Protein AF-A0A919B7M0-F1 (afdb_monomer)

Secondary structure (DSSP, 8-state):
--HHHHHHHHHHHHHHTTPPPPPPTTTTHHHHHHHHHHHHHHHHHHHHHTT------S---S----S--

Structure (mmCIF, N/CA/C/O backbone):
data_AF-A0A919B7M0-F1
#
_entry.id   AF-A0A919B7M0-F1
#
loop_
_atom_site.group_PDB
_atom_site.id
_atom_site.type_symbol
_atom_site.label_atom_id
_atom_site.label_alt_id
_atom_site.label_comp_id
_atom_site.label_asym_id
_atom_site.label_entity_id
_atom_site.label_seq_id
_atom_site.pdbx_PDB_ins_code
_atom_site.Cartn_x
_atom_site.Cartn_y
_atom_site.Cartn_z
_atom_site.occupancy
_atom_site.B_iso_or_equiv
_atom_site.auth_seq_id
_atom_site.auth_comp_id
_atom_site.auth_asym_id
_atom_site.auth_atom_id
_atom_site.pdbx_PDB_model_num
ATOM 1 N N . MET A 1 1 ? 22.808 -0.195 4.595 1.00 64.00 1 MET A N 1
ATOM 2 C CA . MET A 1 1 ? 22.332 -0.303 3.199 1.00 64.00 1 MET A CA 1
ATOM 3 C C . MET A 1 1 ? 20.830 -0.108 3.179 1.00 64.00 1 MET A C 1
ATOM 5 O O . MET A 1 1 ? 20.159 -0.726 3.995 1.00 64.00 1 MET A O 1
ATOM 9 N N . THR A 1 2 ? 20.305 0.762 2.316 1.00 82.25 2 THR A N 1
ATOM 10 C CA . THR A 1 2 ? 18.855 0.999 2.200 1.00 82.25 2 THR A CA 1
ATOM 11 C C . THR A 1 2 ? 18.239 0.148 1.084 1.00 82.25 2 THR A C 1
ATOM 13 O O . THR A 1 2 ? 18.918 -0.208 0.121 1.00 82.25 2 THR A O 1
ATOM 16 N N . ALA A 1 3 ? 16.947 -0.177 1.191 1.00 75.44 3 ALA A N 1
ATOM 17 C CA . ALA A 1 3 ? 16.238 -0.998 0.200 1.00 75.44 3 ALA A CA 1
ATOM 18 C C . ALA A 1 3 ? 16.266 -0.380 -1.212 1.00 75.44 3 ALA A C 1
ATOM 20 O O . ALA A 1 3 ? 16.414 -1.089 -2.204 1.00 75.44 3 ALA A O 1
ATOM 21 N N . THR A 1 4 ? 16.206 0.950 -1.303 1.00 80.56 4 THR A N 1
ATOM 22 C CA . THR A 1 4 ? 16.317 1.685 -2.570 1.00 80.56 4 THR A CA 1
ATOM 23 C C . THR A 1 4 ? 17.719 1.578 -3.172 1.00 80.56 4 THR A C 1
ATOM 25 O O . THR A 1 4 ? 17.852 1.382 -4.375 1.00 80.56 4 THR A O 1
ATOM 28 N N . GLN A 1 5 ? 18.771 1.655 -2.346 1.00 83.25 5 GLN A N 1
ATOM 29 C CA . GLN A 1 5 ? 20.158 1.492 -2.802 1.00 83.25 5 GLN A CA 1
ATOM 30 C C . GLN A 1 5 ? 20.421 0.076 -3.330 1.00 83.25 5 GLN A C 1
ATOM 32 O O . GLN A 1 5 ? 21.051 -0.077 -4.372 1.00 83.25 5 GLN A O 1
ATOM 37 N N . GLN A 1 6 ? 19.904 -0.951 -2.648 1.00 85.38 6 GLN A N 1
ATOM 38 C CA . GLN A 1 6 ? 20.014 -2.341 -3.099 1.00 85.38 6 GLN A CA 1
ATOM 39 C C . GLN A 1 6 ? 19.258 -2.569 -4.415 1.00 85.38 6 GLN A C 1
ATOM 41 O O . GLN A 1 6 ? 19.785 -3.187 -5.337 1.00 85.38 6 GLN A O 1
ATOM 46 N N . HIS A 1 7 ? 18.057 -2.001 -4.537 1.00 81.88 7 HIS A N 1
ATOM 47 C CA . HIS A 1 7 ? 17.256 -2.112 -5.749 1.00 81.88 7 HIS A CA 1
ATOM 48 C C . HIS A 1 7 ? 17.965 -1.545 -6.986 1.00 81.88 7 HIS A C 1
ATOM 50 O O . HIS A 1 7 ? 17.940 -2.176 -8.037 1.00 81.88 7 HIS A O 1
ATOM 56 N N . LEU A 1 8 ? 18.643 -0.400 -6.867 1.00 84.94 8 LEU A N 1
ATOM 57 C CA . LEU A 1 8 ? 19.394 0.182 -7.985 1.00 84.94 8 LEU A CA 1
ATOM 58 C C . LEU A 1 8 ? 20.514 -0.747 -8.480 1.00 84.94 8 LEU A C 1
ATOM 60 O O . LEU A 1 8 ? 20.713 -0.880 -9.688 1.00 84.94 8 LEU A O 1
ATOM 64 N N . LEU A 1 9 ? 21.207 -1.429 -7.563 1.00 88.12 9 LEU A N 1
ATOM 65 C CA . LEU A 1 9 ? 22.232 -2.415 -7.914 1.00 88.12 9 LEU A CA 1
ATOM 66 C C . LEU A 1 9 ? 21.630 -3.655 -8.579 1.00 88.12 9 LEU A C 1
ATOM 68 O O . LEU A 1 9 ? 22.198 -4.174 -9.540 1.00 88.12 9 LEU A O 1
ATOM 72 N N . ASP A 1 10 ? 20.480 -4.119 -8.098 1.00 82.56 10 ASP A N 1
ATOM 73 C CA . ASP A 1 10 ? 19.813 -5.289 -8.665 1.00 82.56 10 ASP A CA 1
ATOM 74 C C . ASP A 1 10 ? 19.196 -4.997 -10.040 1.00 82.56 10 ASP A C 1
ATOM 76 O O . ASP A 1 10 ? 19.228 -5.863 -10.910 1.00 82.56 10 ASP A O 1
ATOM 80 N N . VAL A 1 11 ? 18.726 -3.769 -10.287 1.00 84.19 11 VAL A N 1
ATOM 81 C CA . VAL A 1 11 ? 18.303 -3.308 -11.622 1.00 84.19 11 VAL A CA 1
ATOM 82 C C . VAL A 1 11 ? 19.490 -3.254 -12.580 1.00 84.19 11 VAL A C 1
ATOM 84 O O . VAL A 1 11 ? 19.400 -3.783 -13.686 1.00 84.19 11 VAL A O 1
ATOM 87 N N . TYR A 1 12 ? 20.616 -2.675 -12.151 1.00 85.06 12 TYR A N 1
ATOM 88 C CA . TYR A 1 12 ? 21.835 -2.627 -12.961 1.00 85.06 12 TYR A CA 1
ATOM 89 C C . TYR A 1 12 ? 22.334 -4.035 -13.315 1.00 85.06 12 TYR A C 1
ATOM 91 O O . TYR A 1 12 ? 22.647 -4.322 -14.469 1.00 85.06 12 TYR A O 1
ATOM 99 N N . ARG A 1 13 ? 22.341 -4.949 -12.337 1.00 85.56 13 A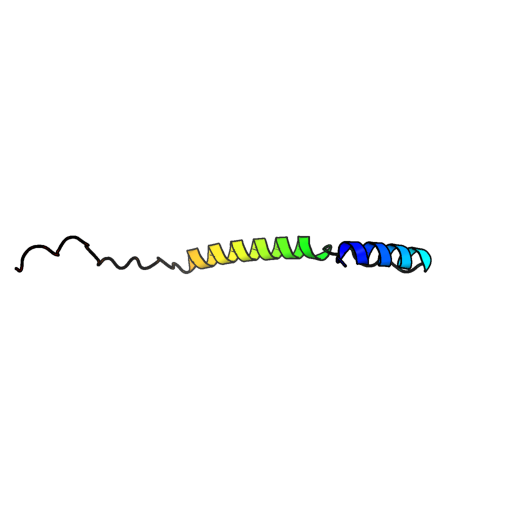RG A N 1
ATOM 100 C CA . ARG A 1 13 ? 22.718 -6.353 -12.541 1.00 85.56 13 ARG A CA 1
ATOM 101 C C . ARG A 1 13 ? 21.736 -7.084 -13.461 1.00 85.56 13 ARG A C 1
ATOM 103 O O . ARG A 1 13 ? 22.171 -7.870 -14.295 1.00 85.56 13 ARG A O 1
ATOM 110 N N . ALA A 1 14 ? 20.434 -6.840 -13.326 1.00 85.25 14 ALA A N 1
ATOM 111 C CA . ALA A 1 14 ? 19.425 -7.451 -14.185 1.00 85.25 14 ALA A CA 1
ATOM 112 C C . ALA A 1 14 ? 19.573 -6.999 -15.646 1.00 85.25 14 ALA A C 1
ATOM 114 O O . ALA A 1 14 ? 19.567 -7.843 -16.538 1.00 85.25 14 ALA A O 1
ATOM 115 N N . ALA A 1 15 ? 19.820 -5.704 -15.872 1.00 82.75 15 ALA A N 1
ATOM 116 C CA . ALA A 1 15 ? 20.091 -5.148 -17.196 1.00 82.75 15 ALA A CA 1
ATOM 117 C C . ALA A 1 15 ? 21.359 -5.740 -17.835 1.00 82.75 15 ALA A C 1
ATOM 119 O O . ALA A 1 15 ? 21.375 -6.021 -19.025 1.00 82.75 15 ALA A O 1
ATOM 120 N N . HIS A 1 16 ? 22.406 -5.986 -17.042 1.00 88.12 16 HIS A N 1
ATOM 121 C CA . HIS A 1 16 ? 23.655 -6.578 -17.530 1.00 88.12 16 HIS A CA 1
ATOM 122 C C . HIS A 1 16 ? 23.567 -8.072 -17.879 1.00 88.12 16 HIS A C 1
ATOM 124 O O . HIS A 1 16 ? 24.446 -8.588 -18.567 1.00 88.12 16 HIS A O 1
ATOM 130 N N . HIS A 1 17 ? 22.553 -8.776 -17.374 1.00 88.75 17 HIS A N 1
ATOM 131 C CA . HIS A 1 17 ? 22.367 -10.217 -17.563 1.00 88.75 17 HIS A CA 1
ATOM 132 C C . HIS A 1 17 ? 21.114 -10.559 -18.385 1.00 88.75 17 HIS A C 1
ATOM 134 O O . HIS A 1 17 ? 20.668 -11.706 -18.327 1.00 88.75 17 HIS A O 1
ATOM 140 N N . ASP A 1 18 ? 20.521 -9.579 -19.081 1.00 80.56 18 ASP A N 1
ATOM 141 C CA . ASP A 1 18 ? 19.244 -9.706 -19.808 1.00 80.56 18 ASP A CA 1
ATOM 142 C C . ASP A 1 18 ? 18.137 -10.372 -18.968 1.00 80.56 18 ASP A C 1
ATOM 144 O O . ASP A 1 18 ? 17.297 -11.139 -19.446 1.00 80.56 18 ASP A O 1
ATOM 148 N N . ARG A 1 19 ? 18.148 -10.102 -17.660 1.00 79.94 19 ARG A N 1
ATOM 149 C CA . ARG A 1 19 ? 17.160 -10.609 -16.709 1.00 79.94 19 ARG A CA 1
ATOM 150 C C . ARG A 1 19 ? 16.044 -9.578 -16.545 1.00 79.94 19 ARG A C 1
ATOM 152 O O . ARG A 1 19 ? 16.307 -8.375 -16.583 1.00 79.94 19 ARG A O 1
ATOM 159 N N . PRO A 1 20 ? 14.798 -10.018 -16.303 1.00 76.31 20 PRO A N 1
ATOM 160 C CA . PRO A 1 20 ? 13.709 -9.097 -16.009 1.00 76.31 20 PRO A CA 1
ATOM 161 C C . PRO A 1 20 ? 14.045 -8.262 -14.770 1.00 76.31 20 PRO A C 1
ATOM 163 O O . PRO A 1 20 ? 14.530 -8.792 -13.766 1.00 76.31 20 PRO A O 1
ATOM 166 N N . ALA A 1 21 ? 13.795 -6.954 -14.855 1.00 72.94 21 ALA A N 1
ATOM 167 C CA . ALA A 1 21 ? 14.089 -6.032 -13.768 1.00 72.94 21 ALA A CA 1
ATOM 168 C C . ALA A 1 21 ? 13.313 -6.432 -12.497 1.00 72.94 21 ALA A C 1
ATOM 170 O O . ALA A 1 21 ? 12.121 -6.755 -12.582 1.00 72.94 21 ALA A O 1
ATOM 171 N N . PRO A 1 22 ? 13.960 -6.413 -11.317 1.00 71.31 22 PRO A N 1
ATOM 172 C CA . PRO A 1 22 ? 13.275 -6.690 -10.063 1.00 71.31 22 PRO A CA 1
ATOM 173 C C . PRO A 1 22 ? 12.164 -5.651 -9.843 1.00 71.31 22 PRO A C 1
ATOM 175 O O . PRO A 1 22 ? 12.338 -4.484 -10.205 1.00 71.31 22 PRO A O 1
ATOM 178 N N . PRO A 1 23 ? 11.022 -6.035 -9.251 1.00 73.38 23 PRO A N 1
ATOM 179 C CA . PRO A 1 23 ? 9.946 -5.093 -8.974 1.00 73.38 23 PRO A CA 1
ATOM 180 C C . PRO A 1 23 ? 10.453 -3.978 -8.059 1.00 73.38 23 PRO A C 1
ATOM 182 O O . PRO A 1 23 ? 11.169 -4.238 -7.087 1.00 73.38 23 PRO A O 1
ATOM 185 N N . ALA A 1 24 ? 10.086 -2.733 -8.374 1.00 70.31 24 ALA A N 1
ATOM 186 C CA . ALA A 1 24 ? 10.528 -1.594 -7.585 1.00 70.31 24 ALA A CA 1
ATOM 187 C C . ALA A 1 24 ? 10.053 -1.748 -6.131 1.00 70.31 24 ALA A C 1
ATOM 189 O O . ALA A 1 24 ? 8.883 -2.101 -5.907 1.00 70.31 24 ALA A O 1
ATOM 190 N N . PRO A 1 25 ? 10.925 -1.499 -5.137 1.00 65.44 25 PRO A N 1
ATOM 191 C CA . PRO A 1 25 ? 10.528 -1.491 -3.742 1.00 65.44 25 PRO A CA 1
ATOM 192 C C . PRO A 1 25 ? 9.400 -0.471 -3.585 1.00 65.44 25 PRO A C 1
ATOM 194 O O . PRO A 1 25 ? 9.503 0.670 -4.030 1.00 65.44 25 PRO A O 1
ATOM 197 N N . GLY A 1 26 ? 8.287 -0.927 -3.024 1.00 66.38 26 GLY A N 1
ATOM 198 C CA . GLY A 1 26 ? 7.073 -0.136 -2.862 1.00 66.38 26 GLY A CA 1
ATOM 199 C C . GLY A 1 26 ? 6.061 -0.160 -4.009 1.00 66.38 26 GLY A C 1
ATOM 200 O O . GLY A 1 26 ? 5.025 0.496 -3.915 1.00 66.38 26 GLY A O 1
ATOM 201 N N . THR A 1 27 ? 6.261 -0.987 -5.043 1.00 66.88 27 THR A N 1
ATOM 202 C CA . THR A 1 27 ? 5.239 -1.220 -6.092 1.00 66.88 27 THR A CA 1
ATOM 203 C C . THR A 1 27 ? 3.929 -1.776 -5.506 1.00 66.88 27 THR A C 1
ATOM 205 O O . THR A 1 27 ? 2.839 -1.456 -5.980 1.00 66.88 27 THR A O 1
ATOM 208 N N . GLY A 1 28 ? 4.014 -2.572 -4.434 1.00 69.00 28 GLY A N 1
ATOM 209 C CA . GLY A 1 28 ? 2.852 -3.064 -3.684 1.00 69.00 28 GLY A CA 1
ATOM 210 C C . GLY A 1 28 ? 2.302 -2.076 -2.649 1.00 69.00 28 GLY A C 1
ATOM 211 O O . GLY A 1 28 ? 1.150 -2.208 -2.229 1.00 69.00 28 GLY A O 1
ATOM 212 N N . ASP A 1 29 ? 3.079 -1.060 -2.269 1.00 69.69 29 ASP A N 1
ATOM 213 C CA . ASP A 1 29 ? 2.784 -0.237 -1.093 1.00 69.69 29 ASP A CA 1
ATOM 214 C C . ASP A 1 29 ? 1.616 0.708 -1.347 1.00 69.69 29 ASP A C 1
ATOM 216 O O . ASP A 1 29 ? 0.786 0.904 -0.470 1.00 69.69 29 ASP A O 1
ATOM 220 N N . ILE A 1 30 ? 1.462 1.241 -2.562 1.00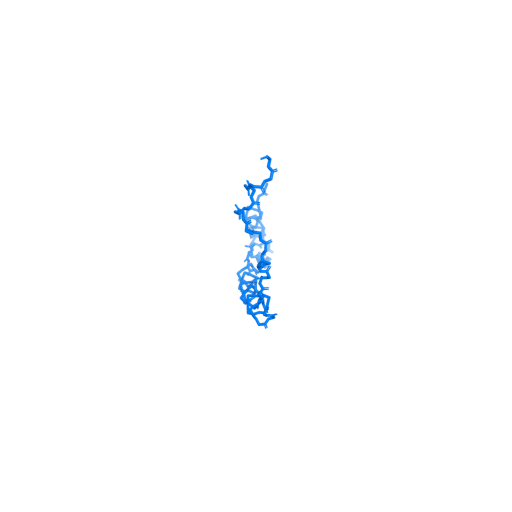 74.44 30 ILE A N 1
ATOM 221 C CA . ILE A 1 30 ? 0.328 2.123 -2.887 1.00 74.44 30 ILE A CA 1
ATOM 222 C C . ILE A 1 30 ? -1.000 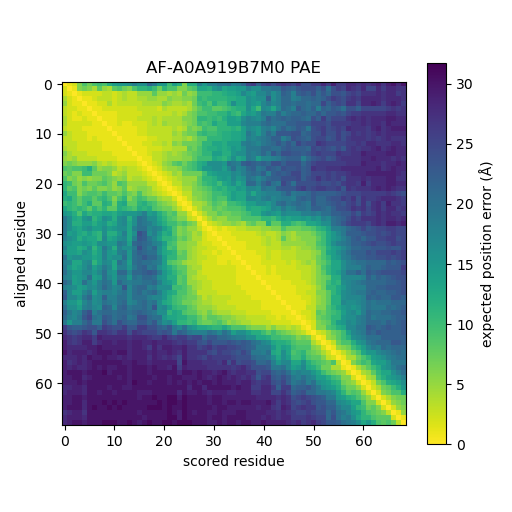1.355 -2.822 1.00 74.44 30 ILE A C 1
ATOM 224 O O . ILE A 1 30 ? -2.009 1.886 -2.346 1.00 74.44 30 ILE A O 1
ATOM 228 N N . ARG A 1 31 ? -1.013 0.097 -3.280 1.00 77.62 31 ARG A N 1
ATOM 229 C CA . ARG A 1 31 ? -2.196 -0.772 -3.201 1.00 77.62 31 ARG A CA 1
ATOM 230 C C . ARG A 1 31 ? -2.515 -1.111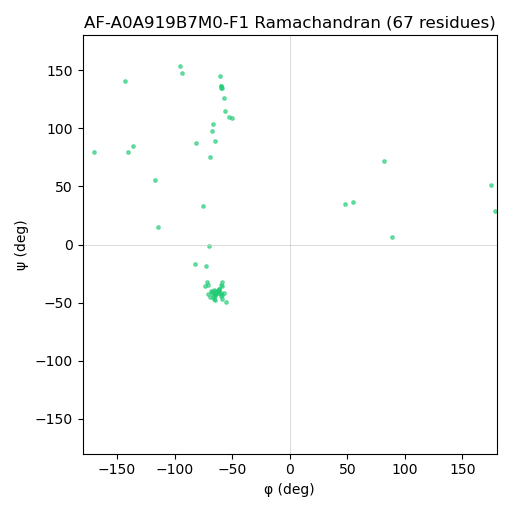 -1.746 1.00 77.62 31 ARG A C 1
ATOM 232 O O . ARG A 1 31 ? -3.661 -0.948 -1.333 1.00 77.62 31 ARG A O 1
ATOM 239 N N . LEU A 1 32 ? -1.493 -1.464 -0.970 1.00 79.25 32 LEU A N 1
ATOM 240 C CA . LEU A 1 32 ? -1.596 -1.745 0.460 1.00 79.25 32 LEU A CA 1
ATOM 241 C C . LEU A 1 32 ? -2.071 -0.518 1.260 1.00 79.25 32 LEU A C 1
ATOM 243 O O . LEU A 1 32 ? -2.958 -0.630 2.101 1.00 79.25 32 LEU A O 1
ATOM 247 N N . VAL A 1 33 ? -1.575 0.681 0.944 1.00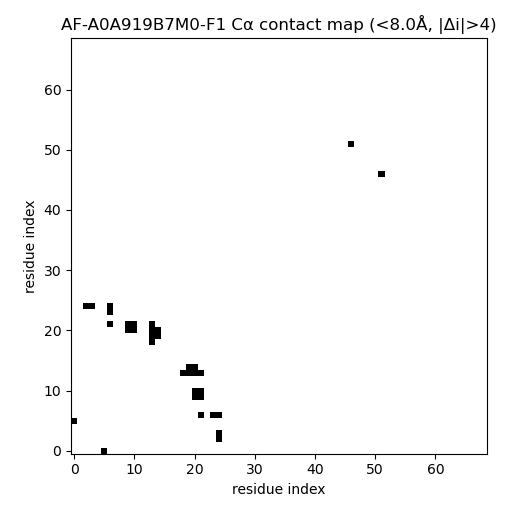 81.81 33 VAL A N 1
ATOM 248 C CA . VAL A 1 33 ? -2.006 1.953 1.548 1.00 81.81 33 VAL A CA 1
ATOM 249 C C . VAL A 1 33 ? -3.468 2.266 1.2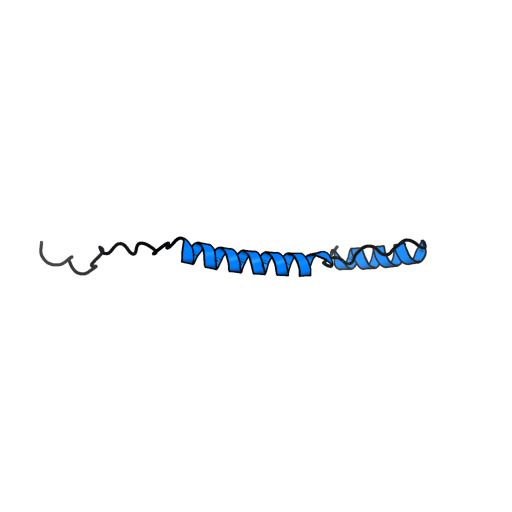16 1.00 81.81 33 VAL A C 1
ATOM 251 O O . VAL A 1 33 ? -4.216 2.702 2.094 1.00 81.81 33 VAL A O 1
ATOM 254 N N . ARG A 1 34 ? -3.914 2.031 -0.026 1.00 79.50 34 ARG A N 1
ATOM 255 C CA . ARG A 1 34 ? -5.328 2.202 -0.417 1.00 79.50 34 ARG A CA 1
ATOM 256 C C . ARG A 1 34 ? -6.251 1.236 0.327 1.00 79.50 34 ARG A C 1
ATOM 258 O O . ARG A 1 34 ? -7.332 1.635 0.767 1.00 79.50 34 ARG A O 1
ATOM 265 N N . GLU A 1 35 ? -5.824 -0.009 0.484 1.00 84.12 35 GLU A N 1
ATOM 266 C CA . GLU A 1 35 ? -6.580 -1.044 1.186 1.00 84.12 35 GLU A CA 1
ATOM 267 C C . GLU A 1 35 ? -6.657 -0.760 2.690 1.00 84.12 35 GLU A C 1
ATOM 269 O O . GLU A 1 35 ? -7.750 -0.724 3.256 1.00 84.12 35 GLU A O 1
ATOM 274 N N . LEU A 1 36 ? -5.532 -0.389 3.309 1.00 89.25 36 LEU A N 1
ATOM 275 C CA . LEU A 1 36 ? -5.481 0.096 4.689 1.00 89.25 36 LEU A CA 1
ATOM 276 C C . LEU A 1 36 ? -6.409 1.290 4.895 1.00 89.25 36 LEU A C 1
ATOM 278 O O . LEU A 1 36 ? -7.213 1.286 5.822 1.00 89.25 36 LEU A O 1
ATOM 282 N N . ARG A 1 37 ? -6.349 2.309 4.028 1.00 89.00 37 ARG A N 1
ATOM 283 C CA . ARG A 1 37 ? -7.226 3.488 4.120 1.00 89.00 37 ARG A CA 1
ATOM 284 C C . ARG A 1 37 ? -8.706 3.097 4.089 1.00 89.00 37 ARG A C 1
ATOM 286 O O . ARG A 1 37 ? -9.494 3.637 4.866 1.00 89.00 37 ARG A O 1
ATOM 293 N N . THR A 1 38 ? -9.073 2.154 3.227 1.00 89.25 38 THR A N 1
ATOM 294 C CA . THR A 1 38 ? -10.441 1.620 3.145 1.00 89.25 38 THR A CA 1
A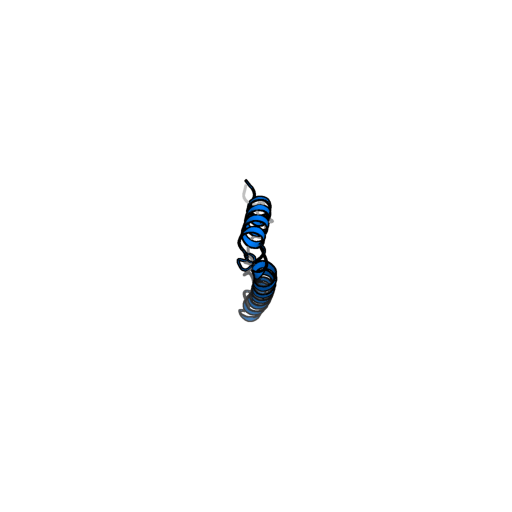TOM 295 C C . THR A 1 38 ? -10.825 0.876 4.425 1.00 89.25 38 THR A C 1
ATOM 297 O O . THR A 1 38 ? -11.902 1.106 4.972 1.00 89.25 38 THR A O 1
ATOM 300 N N . TRP A 1 39 ? -9.919 0.064 4.969 1.00 90.00 39 TRP A N 1
ATOM 301 C CA . TRP A 1 39 ? -10.117 -0.642 6.232 1.00 90.00 39 TRP A CA 1
ATOM 302 C C . TRP A 1 39 ? -10.297 0.312 7.425 1.00 90.00 39 TRP A C 1
ATOM 304 O O . TRP A 1 39 ? -11.200 0.122 8.242 1.00 90.00 39 TRP A O 1
ATOM 314 N N . TRP A 1 40 ? -9.518 1.396 7.503 1.00 90.81 40 TRP A N 1
ATOM 315 C CA . TRP A 1 40 ? -9.685 2.432 8.530 1.00 90.81 40 TRP A CA 1
ATOM 316 C C . TRP A 1 40 ? -11.044 3.138 8.428 1.00 90.81 40 TRP A C 1
ATOM 318 O O . TRP A 1 40 ? -11.688 3.391 9.452 1.00 90.81 40 TRP A O 1
ATOM 328 N N . ALA A 1 41 ? -11.510 3.426 7.208 1.00 89.06 41 ALA A N 1
ATOM 329 C CA . ALA A 1 41 ? -12.831 4.008 6.976 1.00 89.06 41 ALA A CA 1
ATOM 330 C C . ALA A 1 41 ? -13.957 3.044 7.389 1.00 89.06 41 ALA A C 1
ATOM 332 O O . ALA A 1 41 ? -14.876 3.442 8.108 1.00 89.06 41 ALA A O 1
ATOM 333 N N . PHE A 1 42 ? -13.842 1.766 7.023 1.00 88.69 42 PHE A N 1
ATOM 334 C CA . PHE A 1 42 ? -14.771 0.718 7.441 1.00 88.69 42 PHE A CA 1
ATOM 335 C C . PHE A 1 42 ? -14.827 0.589 8.967 1.00 88.69 42 PHE A C 1
ATOM 337 O O . PHE A 1 42 ? -15.904 0.626 9.557 1.00 88.69 42 PHE A O 1
ATOM 344 N N . ARG A 1 43 ? -13.671 0.558 9.637 1.00 89.06 43 ARG A N 1
ATOM 345 C CA . ARG A 1 43 ? -13.583 0.479 11.102 1.00 89.06 43 ARG A CA 1
ATOM 346 C C . ARG A 1 43 ? -14.260 1.662 11.796 1.00 89.06 43 ARG A C 1
ATOM 348 O O . ARG A 1 43 ? -14.857 1.494 12.858 1.00 89.06 43 ARG A O 1
ATOM 355 N N . ARG A 1 44 ? -14.206 2.858 11.201 1.00 87.06 44 ARG A N 1
ATOM 356 C CA . ARG A 1 44 ? -14.921 4.043 11.700 1.00 87.06 44 ARG A CA 1
ATOM 357 C C . ARG A 1 44 ? -16.438 3.886 11.578 1.00 87.06 44 ARG A C 1
ATOM 359 O O . ARG A 1 44 ? -17.141 4.254 12.516 1.00 87.06 44 ARG A O 1
ATOM 366 N N . ILE A 1 45 ? -16.927 3.346 10.461 1.00 87.69 45 ILE A N 1
ATOM 367 C CA . ILE A 1 45 ? -18.358 3.076 10.250 1.00 87.69 45 ILE A CA 1
ATOM 368 C C . ILE A 1 45 ? -18.835 2.010 11.227 1.00 87.69 45 ILE A C 1
ATOM 370 O O . ILE A 1 45 ? -19.817 2.240 11.915 1.00 87.69 45 ILE A O 1
ATOM 374 N N . VAL A 1 46 ? -18.106 0.902 11.360 1.00 88.56 46 VAL A N 1
ATOM 375 C CA . VAL A 1 46 ? -18.427 -0.170 12.310 1.00 88.56 46 VAL A CA 1
ATOM 376 C C . VAL A 1 46 ? -18.454 0.355 13.743 1.00 88.56 46 VAL A C 1
ATOM 378 O O . VAL A 1 46 ? -19.402 0.083 14.463 1.00 88.56 46 VAL A O 1
ATOM 381 N N . ARG A 1 47 ? -17.488 1.184 14.157 1.00 86.25 47 ARG A N 1
ATOM 382 C CA . ARG A 1 47 ? -17.504 1.814 15.489 1.00 86.25 47 ARG A CA 1
ATOM 383 C C . ARG A 1 47 ? -18.723 2.719 15.706 1.00 86.25 47 ARG A C 1
ATOM 385 O O . ARG A 1 47 ? -19.267 2.751 16.803 1.00 86.25 47 ARG A O 1
ATOM 392 N N . ASN A 1 48 ? -19.142 3.453 14.678 1.00 83.06 48 ASN A N 1
ATOM 393 C CA . ASN A 1 48 ? -20.338 4.291 14.744 1.00 83.06 48 ASN A CA 1
ATOM 394 C C . ASN A 1 48 ? -21.627 3.445 14.768 1.00 83.06 48 ASN A C 1
ATOM 396 O O . ASN A 1 48 ? -22.527 3.701 15.558 1.00 83.06 48 ASN A O 1
ATOM 400 N N . ALA A 1 49 ? -21.687 2.404 13.936 1.00 81.75 49 ALA A N 1
ATOM 401 C CA . ALA A 1 49 ? -22.832 1.511 13.783 1.00 81.75 49 ALA A CA 1
ATOM 402 C C . ALA A 1 49 ? -23.032 0.591 14.994 1.00 81.75 49 ALA A C 1
ATOM 404 O O . ALA A 1 49 ? -24.164 0.334 15.384 1.00 81.75 49 ALA A O 1
ATOM 405 N 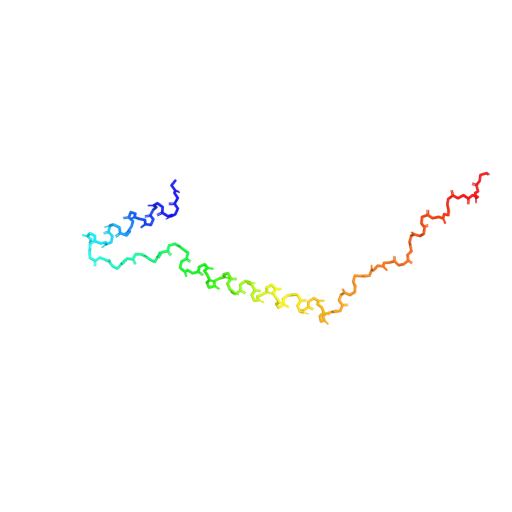N . LEU A 1 50 ? -21.944 0.154 15.633 1.00 80.50 50 LEU A N 1
ATOM 406 C CA . LEU A 1 50 ? -21.983 -0.601 16.887 1.00 80.50 50 LEU A CA 1
ATOM 407 C C . LEU A 1 50 ? -22.434 0.253 18.075 1.00 80.50 50 LEU A C 1
ATOM 409 O O . LEU A 1 50 ? -22.522 -0.266 19.184 1.00 80.50 50 LEU A O 1
ATOM 413 N N . GLY A 1 51 ? -22.710 1.547 17.868 1.00 69.00 51 GLY A N 1
ATOM 414 C CA . GLY A 1 51 ? -23.319 2.389 18.883 1.00 69.00 51 GLY A CA 1
ATOM 415 C C . GLY A 1 51 ? -22.534 2.369 20.185 1.00 69.00 51 GLY A C 1
ATOM 416 O O . GLY A 1 51 ? -23.143 2.403 21.253 1.00 69.00 51 GLY A O 1
ATOM 417 N N . THR A 1 52 ? -21.195 2.313 20.122 1.00 61.75 52 THR A N 1
ATOM 418 C CA . THR A 1 52 ? -20.360 2.529 21.303 1.00 61.75 52 THR A CA 1
ATOM 419 C C . THR A 1 52 ? -20.479 4.001 21.670 1.00 61.75 52 THR A C 1
ATOM 421 O O . THR A 1 52 ? -19.588 4.809 21.404 1.00 61.75 52 THR A O 1
ATOM 424 N N . LYS A 1 53 ? -21.620 4.367 22.258 1.00 59.28 53 LYS A N 1
ATOM 425 C CA . LYS A 1 53 ? -21.697 5.488 23.171 1.00 59.28 53 LYS A CA 1
ATOM 426 C C . LYS A 1 53 ? -20.608 5.192 24.183 1.00 59.28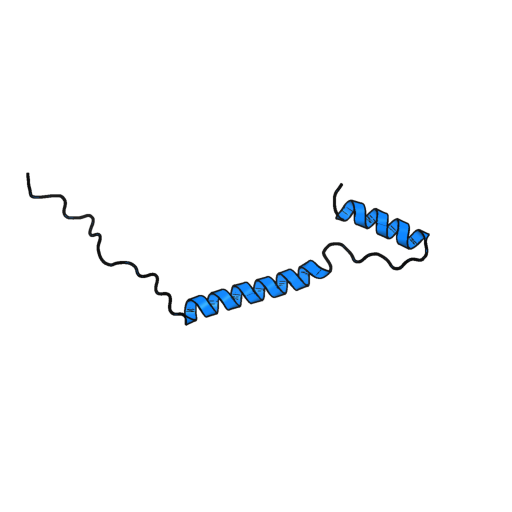 53 LYS A C 1
ATOM 428 O O . LYS A 1 53 ? -20.694 4.216 24.923 1.00 59.28 53 LYS A O 1
ATOM 433 N N . VAL A 1 54 ? -19.538 5.979 24.142 1.00 62.22 54 VAL A N 1
ATOM 434 C CA . VAL A 1 54 ? -18.628 6.076 25.275 1.00 62.22 54 VAL A CA 1
ATOM 435 C C . VAL A 1 54 ? -19.551 6.343 26.456 1.00 62.22 54 VAL A C 1
ATOM 437 O O . VAL A 1 54 ? -20.212 7.381 26.483 1.00 62.22 54 VAL A O 1
ATOM 440 N N . PHE A 1 55 ? -19.709 5.359 27.341 1.00 53.44 55 PHE A N 1
ATOM 441 C CA . PHE A 1 55 ? -20.477 5.524 28.562 1.00 53.44 55 PHE A CA 1
ATOM 442 C C . PHE A 1 55 ? -19.724 6.564 29.386 1.00 53.44 55 PHE A C 1
ATOM 444 O O . PHE A 1 55 ? -18.809 6.251 30.143 1.00 53.44 55 PHE A O 1
ATOM 451 N N . HIS A 1 56 ? -20.058 7.834 29.178 1.00 58.09 56 HIS A N 1
ATOM 452 C CA . HIS A 1 56 ? -19.734 8.878 30.122 1.00 58.09 56 HIS A CA 1
ATOM 453 C C . HIS A 1 56 ? -20.582 8.578 31.354 1.00 58.09 56 HIS A C 1
ATOM 455 O O . HIS A 1 56 ? -21.783 8.839 31.358 1.00 58.09 56 HIS A O 1
ATOM 461 N N . SER A 1 57 ? -19.971 7.923 32.342 1.00 49.59 57 SER A N 1
ATOM 462 C CA . SER A 1 57 ? -20.600 7.656 33.632 1.00 49.59 57 SER A CA 1
ATOM 463 C C . SER A 1 57 ? -21.040 8.995 34.241 1.00 49.59 57 SER A C 1
ATOM 465 O O . SER A 1 57 ? -20.177 9.837 34.519 1.00 49.59 57 SER A O 1
ATOM 467 N N . PRO A 1 58 ? -22.350 9.250 34.414 1.00 56.94 58 PRO A N 1
ATOM 468 C CA . PRO A 1 58 ? -22.829 10.492 34.991 1.00 56.94 58 PRO A CA 1
ATOM 469 C C . PRO A 1 58 ? -22.707 10.364 36.507 1.00 56.94 58 PRO A C 1
ATOM 471 O O . PRO A 1 58 ? -23.624 9.904 37.178 1.00 56.94 58 PRO A O 1
ATOM 474 N N . GLY A 1 59 ? -21.543 10.699 37.061 1.00 58.19 59 GLY A N 1
ATOM 475 C CA . GLY A 1 59 ? -21.371 10.518 38.498 1.00 58.19 59 GLY A CA 1
ATOM 476 C C . GLY A 1 59 ? -19.990 10.789 39.057 1.00 58.19 59 GLY A C 1
ATOM 477 O O . GLY A 1 59 ? -19.481 9.958 39.789 1.00 58.19 59 GLY A O 1
ATOM 478 N N . THR A 1 60 ? -19.387 11.944 38.769 1.00 59.41 60 THR A N 1
ATOM 479 C CA . THR A 1 60 ? -18.448 12.556 39.729 1.00 59.41 60 THR A CA 1
ATOM 480 C C . THR A 1 60 ? -18.661 14.067 39.741 1.00 59.41 60 THR A C 1
ATOM 482 O O . THR A 1 60 ? -17.954 14.840 39.097 1.00 59.41 60 THR A O 1
ATOM 485 N N . ASN A 1 61 ? -19.696 14.510 40.458 1.00 49.19 61 ASN A N 1
ATOM 486 C CA . ASN A 1 61 ? -19.816 15.917 40.809 1.00 49.19 61 ASN A CA 1
ATOM 487 C C . ASN A 1 61 ? -18.674 16.253 41.782 1.00 49.19 61 ASN A C 1
ATOM 489 O O . ASN A 1 61 ? -18.714 15.882 42.950 1.00 49.19 61 ASN A O 1
ATOM 493 N N . ARG A 1 62 ? -17.633 16.936 41.296 1.00 54.06 62 ARG A N 1
ATOM 494 C CA . ARG A 1 62 ? -16.498 17.438 42.097 1.00 54.06 62 ARG A CA 1
ATOM 495 C C . ARG A 1 62 ? -16.871 18.676 42.935 1.00 54.06 62 ARG A C 1
ATOM 497 O O . ARG A 1 62 ? -16.053 19.572 43.118 1.00 54.06 62 ARG A O 1
ATOM 504 N N . LYS A 1 63 ? -18.115 18.757 43.406 1.00 52.75 63 LYS A N 1
ATOM 505 C CA . LYS A 1 63 ? -18.644 19.827 44.262 1.00 52.75 63 LYS A CA 1
ATOM 506 C C . LYS A 1 63 ? -19.469 19.163 45.364 1.00 52.75 63 LYS A C 1
ATOM 508 O O . LYS A 1 63 ? -20.667 18.957 45.208 1.00 52.75 63 LYS A O 1
ATOM 513 N N . GLY A 1 64 ? -18.804 18.749 46.432 1.00 47.66 64 GLY A N 1
ATOM 514 C CA . GLY A 1 64 ? -19.458 18.092 47.568 1.00 47.66 64 GLY A CA 1
ATOM 515 C C . GLY A 1 64 ? -18.485 17.659 48.656 1.00 47.66 64 GLY A C 1
ATOM 516 O O . GLY A 1 64 ? -18.724 16.663 49.323 1.00 47.66 64 GLY A O 1
ATOM 517 N N . LEU A 1 65 ? -17.365 18.369 48.785 1.00 53.31 65 LEU A N 1
ATOM 518 C CA . LEU A 1 65 ? -16.423 18.209 49.888 1.00 53.31 65 LEU A CA 1
ATOM 519 C C . LEU A 1 65 ? -16.397 19.529 50.657 1.00 53.31 65 LEU A C 1
ATOM 521 O O . LEU A 1 65 ? -15.370 20.171 50.774 1.00 53.31 65 LEU A O 1
ATOM 525 N N . ASP A 1 66 ? -17.577 19.954 51.089 1.00 51.28 66 ASP A N 1
ATOM 526 C CA . ASP A 1 66 ? -17.759 20.961 52.120 1.00 51.28 66 ASP A CA 1
ATOM 527 C C . ASP A 1 66 ? -18.975 20.517 52.931 1.00 51.28 66 ASP A C 1
ATOM 529 O O . ASP A 1 66 ? -19.963 20.043 52.369 1.00 51.28 66 ASP A O 1
ATOM 533 N N . VAL A 1 67 ? -18.889 20.695 54.245 1.00 50.75 67 VAL A N 1
ATOM 534 C CA . VAL A 1 67 ? -19.857 20.296 55.277 1.00 50.75 67 VAL A CA 1
ATOM 535 C C . VAL A 1 67 ? -19.761 18.828 55.713 1.00 50.75 67 VAL A C 1
ATOM 537 O O . VAL A 1 67 ? -20.631 18.021 55.417 1.00 50.75 67 VAL A O 1
ATOM 540 N N . LEU A 1 68 ? -18.694 18.501 56.447 1.00 47.75 68 LEU A N 1
ATOM 541 C CA . LEU A 1 68 ? -18.730 17.775 57.729 1.00 47.75 68 LEU A CA 1
ATOM 542 C C . LEU A 1 68 ? -17.313 17.840 58.338 1.00 47.75 68 LEU A C 1
ATOM 544 O O . LEU A 1 68 ? -16.515 16.914 58.202 1.00 47.75 68 LEU A O 1
ATOM 548 N N . ALA A 1 69 ? -17.007 18.978 58.960 1.00 45.81 69 ALA A N 1
ATOM 549 C CA . ALA A 1 69 ? -15.951 19.164 59.952 1.00 45.81 69 ALA A CA 1
ATOM 550 C C . ALA A 1 69 ? -16.461 20.180 60.979 1.00 45.81 69 ALA A C 1
ATOM 552 O O . ALA A 1 69 ? -17.068 21.181 60.530 1.00 45.81 69 ALA A O 1
#

Mean predicted aligned error: 15.9 Å

Sequence (69 aa):
MTATQQHLLDVYRAAHHDRPAPPAPGTGDIRLVRELRTWWAFRRIVRNALGTKVFHSPGTNRKGLDVLA

Radius of gyration: 28.11 Å; Cα contacts (8 Å, |Δi|>4): 17; chains: 1; bounding box: 47×32×80 Å

Organism: NCBI:txid33904

pLDDT: mean 73.88, std 13.68, range [45.81, 90.81]

Solvent-accessible surface area (backbone atoms only — not comparable to full-atom values): 4493 Å² total; per-residue (Å²): 138,53,74,69,63,52,47,54,53,47,37,53,52,17,63,74,64,81,40,81,65,67,78,60,90,60,71,64,45,63,58,50,51,53,49,49,54,50,50,55,52,50,52,53,49,50,51,59,72,68,59,68,66,77,79,74,75,91,78,76,78,94,75,76,92,74,91,91,130

Foldseek 3Di:
DDPQVVLVVQQVVCVVVVHPRDPHVCPCVVVVVVVVVVVVVVVVVCVVVVVPPVPPPPDDPVPDPDDDD